Protein AF-A0A1I0H848-F1 (afdb_monomer)

Structure (mmCIF, N/CA/C/O backbone):
data_AF-A0A1I0H848-F1
#
_entry.id   AF-A0A1I0H848-F1
#
loop_
_atom_site.group_PDB
_atom_site.id
_atom_site.type_symbol
_atom_site.label_atom_id
_atom_site.label_alt_id
_atom_site.label_comp_id
_atom_site.label_asym_id
_atom_site.label_entity_id
_atom_site.label_seq_id
_atom_site.pdbx_PDB_ins_code
_atom_site.Cartn_x
_atom_site.Cartn_y
_atom_site.Cartn_z
_atom_site.occupancy
_atom_site.B_iso_or_equiv
_atom_site.auth_seq_id
_atom_site.auth_comp_id
_atom_site.auth_asym_id
_atom_site.auth_atom_id
_atom_site.pdbx_PDB_model_num
ATOM 1 N N . MET A 1 1 ? -40.400 -10.828 3.325 1.00 57.09 1 MET A N 1
ATOM 2 C CA . MET A 1 1 ? -39.297 -10.322 2.480 1.00 57.09 1 MET A CA 1
ATOM 3 C C . MET A 1 1 ? -38.101 -10.056 3.375 1.00 57.09 1 MET A C 1
ATOM 5 O O . MET A 1 1 ? -38.252 -9.308 4.331 1.00 57.09 1 MET A O 1
ATOM 9 N N . SER A 1 2 ? -36.960 -10.695 3.119 1.00 78.56 2 SER A N 1
ATOM 10 C CA . SER A 1 2 ? -35.685 -10.354 3.759 1.00 78.56 2 SER A CA 1
ATOM 11 C C . SER A 1 2 ? -34.908 -9.445 2.815 1.00 78.56 2 SER A C 1
ATOM 13 O O . SER A 1 2 ? -34.566 -9.864 1.710 1.00 78.56 2 SER A O 1
ATOM 15 N N . TYR A 1 3 ? -34.656 -8.209 3.227 1.00 87.94 3 TYR A N 1
ATOM 16 C CA . TYR A 1 3 ? -33.795 -7.305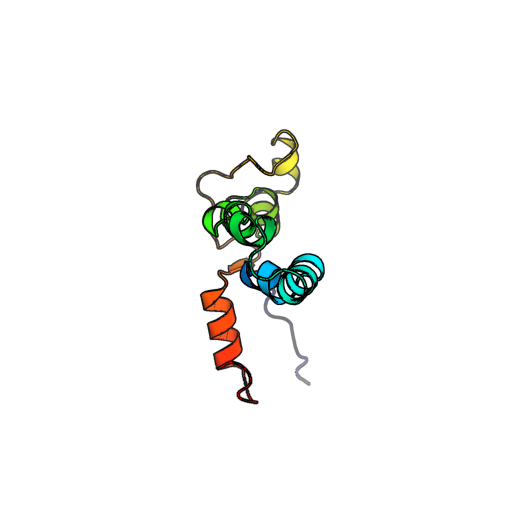 2.472 1.00 87.94 3 TYR A CA 1
ATOM 17 C C . TYR A 1 3 ? -32.333 -7.609 2.792 1.00 87.94 3 TYR A C 1
ATOM 19 O O . TYR A 1 3 ? -31.999 -7.954 3.928 1.00 87.94 3 TYR A O 1
ATOM 27 N N . ALA A 1 4 ? -31.464 -7.491 1.790 1.00 88.94 4 ALA A N 1
ATOM 28 C CA . ALA A 1 4 ? -30.030 -7.529 2.025 1.00 88.94 4 ALA A CA 1
ATOM 29 C C . ALA A 1 4 ? -29.639 -6.342 2.919 1.00 88.94 4 ALA A C 1
ATOM 31 O O . ALA A 1 4 ? -30.067 -5.213 2.681 1.00 88.94 4 ALA A O 1
ATOM 32 N N . VAL A 1 5 ? -28.834 -6.606 3.947 1.00 93.00 5 VAL A N 1
ATOM 33 C CA . VAL A 1 5 ? -28.297 -5.584 4.852 1.00 93.00 5 VAL A CA 1
ATOM 3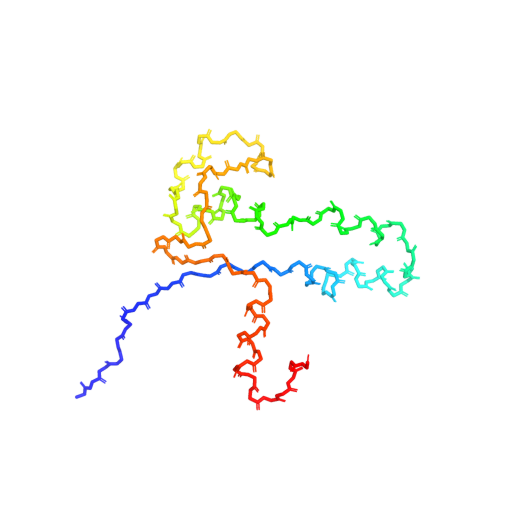4 C C . VAL A 1 5 ? -26.776 -5.661 4.857 1.00 93.00 5 VAL A C 1
ATOM 36 O O . VAL A 1 5 ? -26.203 -6.752 4.912 1.00 93.00 5 VAL A O 1
ATOM 39 N N . VAL A 1 6 ? -26.118 -4.504 4.803 1.00 92.88 6 VAL A N 1
ATOM 40 C CA . VAL A 1 6 ? -24.660 -4.411 4.929 1.00 92.88 6 VAL A CA 1
ATOM 41 C C . VAL A 1 6 ? -24.293 -4.658 6.389 1.00 92.88 6 VAL A C 1
ATOM 43 O O . VAL A 1 6 ? -24.697 -3.900 7.267 1.00 92.88 6 VAL A O 1
ATOM 46 N N . LYS A 1 7 ? -23.547 -5.735 6.654 1.00 94.50 7 LYS A N 1
ATOM 47 C CA . LYS A 1 7 ? -23.098 -6.080 8.014 1.00 94.50 7 LYS A CA 1
ATOM 48 C C . LYS A 1 7 ? -21.744 -5.478 8.385 1.00 94.50 7 LYS A C 1
ATOM 50 O O . LYS A 1 7 ? -21.402 -5.460 9.561 1.00 94.50 7 LYS A O 1
ATOM 55 N N . GLY A 1 8 ? -20.977 -5.015 7.402 1.00 93.00 8 GLY A N 1
ATOM 56 C CA . GLY A 1 8 ? -19.649 -4.466 7.624 1.00 93.00 8 GLY A CA 1
ATOM 57 C C . GLY A 1 8 ? -19.054 -3.866 6.360 1.00 93.00 8 GLY A C 1
ATOM 58 O O . GLY A 1 8 ? -19.478 -4.177 5.247 1.00 93.00 8 GLY A O 1
ATOM 59 N N . THR A 1 9 ? -18.071 -3.002 6.568 1.00 93.88 9 THR A N 1
ATOM 60 C CA . THR A 1 9 ? -17.281 -2.336 5.534 1.00 93.88 9 THR A CA 1
ATOM 61 C C . THR A 1 9 ? -15.839 -2.267 6.010 1.00 93.88 9 THR A C 1
ATOM 63 O O . THR A 1 9 ? -15.604 -2.094 7.205 1.00 93.88 9 THR A O 1
ATOM 66 N N . SER A 1 10 ? -14.894 -2.372 5.086 1.00 95.12 10 SER A N 1
ATOM 67 C CA . SER A 1 10 ? -13.465 -2.249 5.359 1.00 95.12 10 SER A CA 1
ATOM 68 C C . SER A 1 10 ? -12.793 -1.533 4.193 1.00 95.12 10 SER A C 1
ATOM 70 O O . SER A 1 10 ? -13.258 -1.633 3.055 1.00 95.12 10 SER A O 1
ATOM 72 N N . TYR A 1 11 ? -11.712 -0.823 4.474 1.00 95.94 11 TYR A N 1
ATOM 73 C CA . TYR A 1 11 ? -10.820 -0.245 3.485 1.00 95.94 11 TYR A CA 1
ATOM 74 C C . TYR A 1 11 ? -9.659 -1.191 3.177 1.00 95.94 11 TYR A C 1
ATOM 76 O O . TYR A 1 11 ? -9.245 -1.995 4.012 1.00 95.94 11 TYR A O 1
ATOM 84 N N . VAL A 1 12 ? -9.109 -1.069 1.972 1.00 96.38 12 VAL A N 1
ATOM 85 C CA . VAL A 1 12 ? -7.896 -1.786 1.580 1.00 96.38 12 VAL A CA 1
ATOM 86 C C . VAL A 1 12 ? -7.002 -0.864 0.762 1.00 96.38 12 VAL A C 1
ATOM 88 O O . VAL A 1 12 ? -7.438 -0.264 -0.220 1.00 96.38 12 VAL A O 1
ATOM 91 N N . LEU A 1 13 ? -5.745 -0.745 1.181 1.00 97.62 13 LEU A N 1
ATOM 92 C CA . LEU A 1 13 ? -4.657 -0.217 0.364 1.00 97.62 13 LEU A CA 1
ATOM 93 C C . LEU A 1 13 ? -3.764 -1.382 -0.028 1.00 97.62 13 LEU A C 1
ATOM 95 O O . LEU A 1 13 ? -3.369 -2.162 0.828 1.00 97.62 13 LEU A O 1
ATOM 99 N N . VAL A 1 14 ? -3.415 -1.492 -1.305 1.00 97.69 14 VAL A N 1
ATOM 100 C CA . VAL A 1 14 ? -2.536 -2.563 -1.780 1.00 97.69 14 VAL A CA 1
ATOM 101 C C . VAL A 1 14 ? -1.207 -1.965 -2.217 1.00 97.69 14 VAL A C 1
ATOM 103 O O . VAL A 1 14 ? -1.168 -1.043 -3.032 1.00 97.69 14 VAL A O 1
ATOM 106 N N . HIS A 1 15 ? -0.107 -2.488 -1.681 1.00 97.62 15 HIS A N 1
ATOM 107 C CA . HIS A 1 15 ? 1.233 -2.134 -2.126 1.00 97.62 15 HIS A CA 1
ATOM 108 C C . HIS A 1 15 ? 1.618 -2.983 -3.341 1.00 97.62 15 HIS A C 1
ATOM 110 O O . HIS A 1 15 ? 1.976 -4.144 -3.181 1.00 97.62 15 HIS A O 1
ATOM 116 N N . THR A 1 16 ? 1.557 -2.407 -4.545 1.00 96.06 16 THR A N 1
ATOM 117 C CA . THR A 1 16 ? 1.842 -3.101 -5.817 1.00 96.06 16 THR A CA 1
ATOM 118 C C . THR A 1 16 ? 3.032 -2.478 -6.573 1.00 96.06 16 THR A C 1
ATOM 120 O O . THR A 1 16 ? 2.829 -1.849 -7.621 1.00 96.06 16 THR A O 1
ATOM 123 N N . PRO A 1 17 ? 4.274 -2.578 -6.060 1.00 94.88 17 PRO A N 1
ATOM 124 C CA . PRO A 1 17 ? 5.446 -1.946 -6.673 1.00 94.88 17 PRO A CA 1
ATOM 125 C C . PRO A 1 17 ? 5.708 -2.411 -8.116 1.00 94.88 17 PRO A C 1
ATOM 127 O O . PRO A 1 17 ? 6.140 -1.607 -8.945 1.00 94.88 17 PRO A O 1
ATOM 130 N N . ASP A 1 18 ? 5.370 -3.653 -8.469 1.00 92.81 18 ASP A N 1
ATOM 131 C CA . ASP A 1 18 ? 5.619 -4.190 -9.811 1.00 92.81 18 ASP A CA 1
ATOM 132 C C . ASP A 1 18 ? 4.732 -3.538 -10.871 1.00 92.81 18 ASP A C 1
ATOM 134 O O . ASP A 1 18 ? 5.150 -3.378 -12.020 1.00 92.81 18 ASP A O 1
ATOM 138 N N . MET A 1 19 ? 3.534 -3.071 -10.502 1.00 91.50 19 MET A N 1
ATOM 139 C CA . MET A 1 19 ? 2.672 -2.348 -11.441 1.00 91.50 19 MET A CA 1
ATOM 140 C C . MET A 1 19 ? 3.352 -1.083 -11.975 1.00 91.50 19 MET A C 1
ATOM 142 O O . MET A 1 19 ? 3.149 -0.715 -13.129 1.00 91.50 19 MET A O 1
ATOM 146 N N . ILE A 1 20 ? 4.218 -0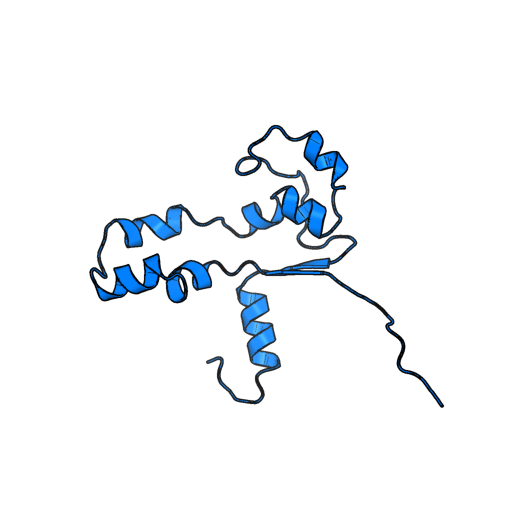.439 -11.187 1.00 91.25 20 ILE A N 1
ATOM 147 C CA . ILE A 1 20 ? 4.990 0.723 -11.647 1.00 91.25 20 ILE A CA 1
ATOM 148 C C . ILE A 1 20 ? 5.952 0.301 -12.766 1.00 91.25 20 ILE A C 1
ATOM 150 O O . ILE A 1 20 ? 6.085 0.995 -13.774 1.00 91.25 20 ILE A O 1
ATOM 154 N N . LEU A 1 21 ? 6.588 -0.863 -12.621 1.00 88.69 21 LEU A N 1
ATOM 155 C CA . LEU A 1 21 ? 7.551 -1.397 -13.581 1.00 88.69 21 LEU A CA 1
ATOM 156 C C . LEU A 1 21 ? 6.888 -1.924 -14.855 1.00 88.69 21 LEU A C 1
ATOM 158 O O . LEU A 1 21 ? 7.482 -1.825 -15.933 1.00 88.69 21 LEU A O 1
ATOM 162 N N . HIS A 1 22 ? 5.715 -2.540 -14.739 1.00 89.94 22 HIS A N 1
ATOM 163 C CA . HIS A 1 22 ? 5.083 -3.283 -15.830 1.00 89.94 22 HIS A CA 1
ATOM 164 C C . HIS A 1 22 ? 3.935 -2.534 -16.509 1.00 89.94 22 HIS A C 1
ATOM 166 O O . HIS A 1 22 ? 3.642 -2.817 -17.669 1.00 89.94 22 HIS A O 1
ATOM 172 N N . ASN A 1 23 ? 3.326 -1.556 -15.836 1.00 89.50 23 ASN A N 1
ATOM 173 C CA . ASN A 1 23 ? 2.136 -0.855 -16.323 1.00 89.50 23 ASN A CA 1
ATOM 174 C C . ASN A 1 23 ? 2.300 0.672 -16.368 1.00 89.50 23 ASN A C 1
ATOM 176 O O . ASN A 1 23 ? 1.427 1.355 -16.898 1.00 89.50 23 ASN A O 1
ATOM 180 N N . GLY A 1 24 ? 3.404 1.228 -15.858 1.00 89.69 24 GLY A N 1
ATOM 181 C CA . GLY A 1 24 ? 3.701 2.653 -15.993 1.00 89.69 24 GLY A CA 1
ATOM 182 C C . GLY A 1 24 ? 4.091 3.024 -17.427 1.00 89.69 24 GLY A C 1
ATOM 183 O O . GLY A 1 24 ? 4.966 2.393 -18.022 1.00 89.69 24 GLY A O 1
ATOM 184 N N . THR A 1 25 ? 3.464 4.055 -18.004 1.00 92.81 25 THR A N 1
ATOM 185 C CA . THR A 1 25 ? 3.693 4.473 -19.404 1.00 92.81 25 THR A CA 1
ATOM 186 C C . THR A 1 25 ? 5.157 4.818 -19.684 1.00 92.81 25 THR A C 1
ATOM 188 O O . THR A 1 25 ? 5.694 4.446 -20.726 1.00 92.81 25 THR A O 1
ATOM 191 N N . THR A 1 26 ? 5.829 5.486 -18.741 1.00 92.75 26 THR A N 1
ATOM 192 C CA . THR A 1 26 ? 7.248 5.847 -18.873 1.00 92.75 26 THR A CA 1
ATOM 193 C C . THR A 1 26 ? 8.125 4.601 -18.871 1.00 92.75 26 THR A C 1
ATOM 195 O O . THR A 1 26 ? 8.952 4.426 -19.758 1.00 92.75 26 THR A O 1
ATOM 198 N N . GLN A 1 27 ? 7.911 3.701 -17.908 1.00 93.12 27 GLN A N 1
ATOM 199 C CA . GLN A 1 27 ? 8.685 2.471 -17.753 1.00 93.12 27 GLN A CA 1
ATOM 200 C C . GLN A 1 27 ? 8.489 1.525 -18.934 1.00 93.12 27 GLN A C 1
ATOM 202 O O . GLN A 1 27 ? 9.448 0.926 -19.410 1.00 93.12 27 GLN A O 1
ATOM 207 N N . THR A 1 28 ? 7.257 1.396 -19.421 1.00 93.62 28 THR A N 1
ATOM 208 C CA . THR A 1 28 ? 6.921 0.530 -20.558 1.00 93.62 28 THR A CA 1
ATOM 209 C C . THR A 1 28 ? 7.491 1.069 -21.866 1.00 93.62 28 THR A C 1
ATOM 211 O O . THR A 1 28 ? 8.130 0.309 -22.592 1.00 93.62 28 THR A O 1
ATOM 214 N N . THR A 1 29 ? 7.354 2.372 -22.132 1.00 94.62 29 THR A N 1
ATOM 215 C CA . THR A 1 29 ? 7.970 3.023 -23.303 1.00 94.62 29 THR A CA 1
ATOM 216 C C . THR A 1 29 ? 9.491 2.892 -23.274 1.00 94.62 29 THR A C 1
ATOM 218 O O . THR A 1 29 ? 10.101 2.492 -24.264 1.00 94.62 29 THR A O 1
ATOM 221 N N . GLU A 1 30 ? 10.113 3.164 -22.126 1.00 95.25 30 GLU A N 1
ATOM 222 C CA . GLU A 1 30 ? 11.567 3.096 -21.988 1.00 95.25 30 GLU A CA 1
ATOM 223 C C . GLU A 1 30 ? 12.088 1.659 -22.104 1.00 95.25 30 GLU A C 1
ATOM 225 O O . GLU A 1 30 ? 13.104 1.434 -22.751 1.00 95.25 30 GLU A O 1
ATOM 230 N N . LYS A 1 31 ? 11.377 0.659 -21.564 1.00 93.88 31 LYS A N 1
ATOM 231 C CA . LYS A 1 31 ? 11.728 -0.760 -21.754 1.00 93.88 31 LYS A CA 1
ATOM 232 C C . LYS A 1 31 ? 11.700 -1.176 -23.224 1.00 93.88 31 LYS A C 1
ATOM 234 O O . LYS A 1 31 ? 12.525 -1.989 -23.630 1.00 93.88 31 LYS A O 1
ATOM 239 N N . GLN A 1 32 ? 10.760 -0.643 -24.007 1.00 93.94 32 GLN A N 1
ATOM 240 C CA . GLN A 1 32 ? 10.652 -0.934 -25.439 1.00 93.94 32 GLN A CA 1
ATOM 241 C C . GLN A 1 32 ? 11.749 -0.241 -26.253 1.00 93.94 32 GLN A C 1
ATOM 243 O O . GLN A 1 32 ? 12.313 -0.856 -27.154 1.00 93.94 32 GLN A O 1
ATOM 248 N N . ALA A 1 33 ? 12.053 1.020 -25.940 1.00 96.06 33 ALA A N 1
ATOM 249 C CA . ALA A 1 33 ? 13.049 1.799 -26.668 1.00 96.06 33 ALA A CA 1
ATOM 250 C C . ALA A 1 33 ? 14.492 1.450 -26.259 1.00 96.06 33 ALA A C 1
ATOM 252 O O . ALA A 1 33 ? 15.351 1.273 -27.119 1.00 96.06 33 ALA A O 1
ATOM 253 N N . ASN A 1 34 ? 14.755 1.338 -24.953 1.00 95.44 34 ASN A N 1
ATOM 254 C CA . ASN A 1 34 ? 16.087 1.232 -24.354 1.00 95.44 34 ASN A CA 1
ATOM 255 C C . ASN A 1 34 ? 16.084 0.276 -23.137 1.00 95.44 34 ASN A C 1
ATOM 257 O O . ASN A 1 34 ? 16.223 0.718 -21.993 1.00 95.44 34 ASN A O 1
ATOM 261 N N . PRO A 1 35 ? 15.996 -1.051 -23.334 1.00 91.56 35 PRO A N 1
ATOM 262 C CA . PRO A 1 35 ? 15.825 -2.016 -22.238 1.00 91.56 35 PRO A CA 1
ATOM 263 C C . PRO A 1 35 ? 16.949 -2.005 -21.184 1.00 91.56 35 PRO A C 1
ATOM 265 O O . PRO A 1 35 ? 16.731 -2.431 -20.054 1.00 91.56 35 PRO A O 1
ATOM 268 N N . ASN A 1 36 ? 18.138 -1.502 -21.532 1.00 93.19 36 ASN A N 1
ATOM 269 C CA . ASN A 1 36 ? 19.309 -1.435 -20.652 1.00 93.19 36 ASN A CA 1
ATOM 270 C C . ASN A 1 36 ? 19.602 -0.020 -20.127 1.00 93.19 36 ASN A C 1
ATOM 272 O O . ASN A 1 36 ? 20.739 0.251 -19.726 1.00 93.19 36 ASN A O 1
ATOM 276 N N . SER A 1 37 ? 18.634 0.899 -20.173 1.00 95.25 37 SER A N 1
ATOM 277 C CA . SER A 1 37 ? 18.879 2.281 -19.770 1.00 95.25 37 SER A CA 1
ATOM 278 C C . SER A 1 37 ? 19.203 2.415 -18.283 1.00 95.25 37 SER A C 1
ATOM 280 O O . SER A 1 37 ? 18.710 1.674 -17.430 1.00 95.25 37 SER A O 1
ATOM 282 N N . GLU A 1 38 ? 20.043 3.398 -17.959 1.00 96.00 38 GLU A N 1
ATOM 283 C CA . GLU A 1 38 ? 20.422 3.700 -16.574 1.00 96.00 38 GLU A CA 1
ATOM 284 C C . GLU A 1 38 ? 19.213 4.081 -15.712 1.00 96.00 38 GLU A C 1
ATOM 286 O O . GLU A 1 38 ? 19.185 3.786 -14.519 1.00 96.00 38 GLU A O 1
ATOM 291 N N . TYR A 1 39 ? 18.183 4.676 -16.321 1.00 94.12 39 TYR A N 1
ATOM 292 C CA . TYR A 1 39 ? 16.914 4.953 -15.658 1.00 94.12 39 TYR A CA 1
ATOM 293 C C . TYR A 1 39 ? 16.256 3.669 -15.133 1.00 94.12 39 TYR A C 1
ATOM 295 O O . TYR A 1 39 ? 15.917 3.595 -13.953 1.00 94.12 39 TYR A O 1
ATOM 303 N N . LEU A 1 40 ? 16.115 2.644 -15.983 1.00 93.50 40 LEU A N 1
ATOM 304 C CA . LEU A 1 40 ? 15.477 1.383 -15.597 1.00 93.50 40 LEU A CA 1
ATOM 305 C C . LEU A 1 40 ? 16.284 0.625 -14.542 1.00 93.50 40 LEU A C 1
ATOM 307 O O . LEU A 1 40 ? 15.689 0.001 -13.667 1.00 93.50 40 LEU A O 1
ATOM 311 N N . LYS A 1 41 ? 17.620 0.709 -14.593 1.00 94.06 41 LYS A N 1
ATOM 312 C CA . LYS A 1 41 ? 18.498 0.090 -13.588 1.00 94.06 41 LYS A CA 1
ATOM 313 C C . LYS A 1 41 ? 18.356 0.731 -12.209 1.00 94.06 41 LYS A C 1
ATOM 315 O O . LYS A 1 41 ? 18.357 0.010 -11.220 1.00 94.06 41 LYS A O 1
ATOM 320 N N . LYS A 1 42 ? 18.219 2.061 -12.144 1.00 95.44 42 LYS A N 1
ATOM 321 C CA . LYS A 1 42 ? 18.094 2.809 -10.880 1.00 95.44 42 LYS A CA 1
ATOM 322 C C . LYS A 1 42 ? 16.678 2.842 -10.319 1.00 95.44 42 LYS A C 1
ATOM 324 O O . LYS A 1 42 ? 16.496 3.072 -9.131 1.00 95.44 42 LYS A O 1
ATOM 329 N N . LEU A 1 43 ? 15.662 2.627 -11.151 1.00 92.94 43 LEU A N 1
ATOM 330 C CA . LEU A 1 43 ? 14.261 2.730 -10.744 1.00 92.94 43 LEU A CA 1
ATOM 331 C C . LEU A 1 43 ? 13.899 1.910 -9.4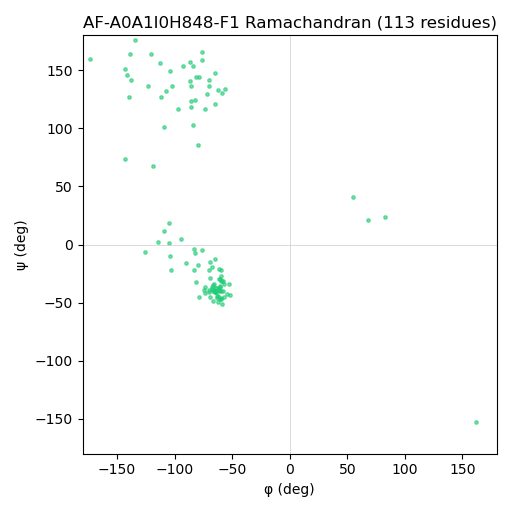85 1.00 92.94 43 LEU A C 1
ATOM 333 O O . LEU A 1 43 ? 13.223 2.479 -8.628 1.00 92.94 43 LEU A O 1
ATOM 337 N N . PRO A 1 44 ? 14.342 0.646 -9.310 1.00 92.12 44 PRO A N 1
ATOM 338 C CA . PRO A 1 44 ? 14.048 -0.121 -8.098 1.00 92.12 44 PRO A CA 1
ATOM 339 C C . PRO A 1 44 ? 14.542 0.544 -6.806 1.00 92.12 44 PRO A C 1
ATOM 341 O O . PRO A 1 44 ? 13.888 0.418 -5.778 1.00 92.12 44 PRO A O 1
ATOM 344 N N . GLU A 1 45 ? 15.644 1.302 -6.861 1.00 94.25 45 GLU A N 1
ATOM 345 C CA . GLU A 1 45 ? 16.214 2.027 -5.711 1.00 94.25 45 GLU A CA 1
ATOM 346 C C . GLU A 1 45 ? 15.335 3.206 -5.259 1.00 94.25 45 GLU A C 1
ATOM 348 O O . GLU A 1 45 ? 15.511 3.742 -4.167 1.00 94.25 45 GLU A O 1
ATOM 353 N N . HIS A 1 46 ? 14.383 3.620 -6.098 1.00 93.00 46 HIS A N 1
ATOM 354 C CA . HIS A 1 46 ? 13.460 4.722 -5.836 1.00 93.00 46 HIS A CA 1
ATOM 355 C C . HIS A 1 46 ? 12.042 4.256 -5.480 1.00 93.00 46 HIS A C 1
ATOM 357 O O . HIS A 1 46 ? 11.157 5.092 -5.272 1.00 93.00 46 HIS A O 1
ATOM 363 N N . LEU A 1 47 ? 11.805 2.943 -5.415 1.00 93.44 47 LEU A N 1
ATOM 364 C CA . LEU A 1 47 ? 10.542 2.388 -4.946 1.00 93.44 47 LEU A CA 1
ATOM 365 C C . LEU A 1 47 ? 10.574 2.248 -3.425 1.00 93.44 47 LEU A C 1
ATOM 367 O O . LEU A 1 47 ? 11.584 1.854 -2.847 1.00 93.44 47 LEU A O 1
ATOM 371 N N . ARG A 1 48 ? 9.448 2.552 -2.776 1.00 94.19 48 ARG A N 1
ATOM 372 C CA . ARG A 1 48 ? 9.310 2.301 -1.340 1.00 94.19 48 ARG A CA 1
ATOM 373 C C . ARG A 1 48 ? 9.227 0.805 -1.082 1.00 94.19 48 ARG A C 1
ATOM 375 O O . ARG A 1 48 ? 8.553 0.082 -1.815 1.00 94.19 48 ARG A O 1
ATOM 382 N N . ASN A 1 49 ? 9.858 0.354 -0.007 1.00 95.44 49 ASN A N 1
ATOM 383 C CA . ASN A 1 49 ? 9.603 -0.984 0.509 1.00 95.44 49 ASN A CA 1
ATOM 384 C C . ASN A 1 49 ? 8.257 -1.030 1.255 1.00 95.44 49 ASN A C 1
ATOM 386 O O . ASN A 1 49 ? 7.657 -0.006 1.589 1.00 95.44 49 ASN A O 1
ATOM 390 N N . TYR A 1 50 ? 7.762 -2.239 1.517 1.00 97.38 50 TYR A N 1
ATOM 391 C CA . TYR A 1 50 ? 6.453 -2.424 2.143 1.00 97.38 50 TYR A CA 1
ATOM 392 C C . TYR A 1 50 ? 6.361 -1.764 3.530 1.00 97.38 50 TYR A C 1
ATOM 394 O O . TYR A 1 50 ? 5.362 -1.126 3.845 1.00 97.38 50 TYR A O 1
ATOM 402 N N . GLN A 1 51 ? 7.416 -1.839 4.339 1.00 97.06 51 GLN A N 1
ATOM 403 C CA . GLN A 1 51 ? 7.462 -1.280 5.691 1.00 97.06 51 GLN A CA 1
ATOM 404 C C . GLN A 1 51 ? 7.421 0.255 5.680 1.00 97.06 51 GLN A C 1
ATOM 406 O O . GLN A 1 51 ? 6.768 0.869 6.527 1.00 97.06 51 GLN A O 1
ATOM 411 N N . GLU A 1 52 ? 8.054 0.893 4.696 1.00 97.12 52 GLU A N 1
ATOM 412 C CA . GLU A 1 52 ? 7.937 2.338 4.463 1.00 97.12 52 GLU A CA 1
ATOM 413 C C . GLU A 1 52 ? 6.510 2.735 4.076 1.00 97.12 52 GLU A C 1
ATOM 415 O O . GLU A 1 52 ? 6.021 3.778 4.501 1.00 97.12 52 GLU A O 1
ATOM 420 N N . VAL A 1 53 ? 5.816 1.901 3.295 1.00 97.62 53 VAL A N 1
ATOM 421 C CA . VAL A 1 53 ? 4.411 2.129 2.927 1.00 97.62 53 VAL A CA 1
ATOM 422 C C . VAL A 1 53 ? 3.485 1.940 4.125 1.00 97.62 53 VAL A C 1
ATOM 424 O O . VAL A 1 53 ? 2.577 2.752 4.309 1.00 97.62 53 VAL A O 1
ATOM 427 N N . VAL A 1 54 ? 3.722 0.923 4.958 1.00 98.25 54 VAL A N 1
ATOM 428 C CA . VAL A 1 54 ? 2.959 0.695 6.192 1.00 98.25 54 VAL A CA 1
ATOM 429 C C . VAL A 1 54 ? 3.139 1.871 7.144 1.00 98.25 54 VAL A C 1
ATOM 431 O O . VAL A 1 54 ? 2.157 2.437 7.602 1.00 98.25 54 VAL A O 1
ATOM 434 N N . SER A 1 55 ? 4.370 2.306 7.394 1.00 98.06 55 SER A N 1
ATOM 435 C CA . SER A 1 55 ? 4.646 3.392 8.343 1.00 98.06 55 SER A CA 1
ATOM 436 C C . SER A 1 55 ? 4.329 4.800 7.822 1.00 98.06 55 SER A C 1
ATOM 438 O O . SER A 1 55 ? 4.417 5.760 8.590 1.00 98.06 55 SER A O 1
ATOM 440 N N . TYR A 1 56 ? 3.929 4.952 6.556 1.00 98.19 56 TYR A N 1
ATOM 441 C CA . TYR A 1 56 ? 3.629 6.254 5.964 1.00 98.19 56 TYR A CA 1
ATOM 442 C C . TYR A 1 56 ? 2.405 6.908 6.639 1.00 98.19 56 TYR A C 1
ATOM 444 O O . TYR A 1 56 ? 1.310 6.337 6.581 1.00 98.19 56 TYR A O 1
ATOM 452 N N . PRO A 1 57 ? 2.527 8.115 7.236 1.00 97.69 57 PRO A N 1
ATOM 453 C CA . PRO A 1 57 ? 1.451 8.695 8.040 1.00 97.69 57 PRO A CA 1
ATOM 454 C C . PRO A 1 57 ? 0.096 8.806 7.326 1.00 97.69 57 PRO A C 1
ATOM 456 O O . PRO A 1 57 ? -0.906 8.415 7.920 1.00 97.69 57 PRO A O 1
ATOM 459 N N . PRO A 1 58 ? 0.010 9.231 6.051 1.00 97.38 58 PRO A N 1
ATOM 460 C CA . PRO A 1 58 ? -1.267 9.251 5.336 1.00 97.38 58 PRO A CA 1
ATOM 461 C C . PRO A 1 58 ? -1.929 7.879 5.184 1.00 97.38 58 PRO A C 1
ATOM 463 O O . PRO A 1 58 ? -3.150 7.786 5.279 1.00 97.38 58 PRO A O 1
ATOM 466 N N . ASN A 1 59 ? -1.147 6.811 4.997 1.00 97.94 59 ASN A N 1
ATOM 467 C CA . ASN A 1 59 ? -1.696 5.457 4.911 1.00 97.94 59 ASN A CA 1
ATOM 468 C C . ASN A 1 59 ? -2.226 4.997 6.275 1.00 97.94 59 ASN A C 1
ATOM 470 O O . ASN A 1 59 ? -3.300 4.406 6.351 1.00 97.94 59 ASN A O 1
ATOM 474 N N . GLN A 1 60 ? -1.520 5.335 7.356 1.00 97.94 60 GLN A N 1
ATOM 475 C CA . GLN A 1 60 ? -1.964 5.063 8.726 1.00 97.94 60 GLN A CA 1
ATOM 476 C C . GLN A 1 60 ? -3.219 5.861 9.105 1.00 97.94 60 GLN A C 1
ATOM 478 O O . GLN A 1 60 ? -4.093 5.341 9.798 1.00 97.94 60 GLN A O 1
ATOM 483 N N . ALA A 1 61 ? -3.356 7.094 8.609 1.00 97.31 61 ALA A N 1
ATOM 484 C CA . ALA A 1 61 ? -4.585 7.869 8.751 1.00 97.31 61 ALA A CA 1
ATOM 485 C C . ALA A 1 61 ? -5.749 7.228 7.979 1.00 97.31 61 ALA A C 1
ATOM 487 O O . ALA A 1 61 ? -6.867 7.155 8.486 1.00 97.31 61 ALA A O 1
ATOM 488 N N . TYR A 1 62 ? -5.481 6.711 6.776 1.00 97.38 62 TYR A N 1
ATOM 489 C CA . TYR A 1 62 ? -6.479 6.044 5.940 1.00 97.38 62 TYR A CA 1
ATOM 490 C C . TYR A 1 62 ? -7.055 4.781 6.600 1.00 97.38 62 TYR A C 1
ATOM 492 O O . TYR A 1 62 ? -8.273 4.606 6.624 1.00 97.38 62 TYR A O 1
ATOM 500 N N . ILE A 1 63 ? -6.208 3.931 7.192 1.00 97.69 63 ILE A N 1
ATOM 501 C CA . ILE A 1 63 ? -6.668 2.723 7.904 1.00 97.69 63 ILE A CA 1
ATOM 502 C C . ILE A 1 63 ? -7.118 2.999 9.349 1.00 97.69 63 ILE A C 1
ATOM 504 O O . ILE A 1 63 ? -7.632 2.102 10.016 1.00 97.69 63 ILE A O 1
ATOM 508 N N . GLY A 1 64 ? -6.990 4.237 9.834 1.00 96.31 64 GLY A N 1
ATOM 509 C CA . GLY A 1 64 ? -7.524 4.671 11.127 1.00 96.31 64 GLY A CA 1
ATOM 510 C C . GLY A 1 64 ? -6.650 4.354 12.339 1.00 96.31 64 GLY A C 1
ATOM 511 O O . GLY A 1 64 ? -7.183 4.258 13.444 1.00 96.31 64 GLY A O 1
ATOM 512 N N . THR A 1 65 ? -5.341 4.177 12.149 1.00 95.94 65 THR A N 1
ATOM 513 C CA . THR A 1 65 ? -4.368 4.080 13.253 1.00 95.94 65 THR A CA 1
ATOM 514 C C . THR A 1 65 ? -4.109 5.447 13.883 1.00 95.94 65 THR A C 1
ATOM 516 O O . THR A 1 65 ? -4.006 5.563 15.101 1.00 95.94 65 THR A O 1
ATOM 519 N N . ILE A 1 66 ? -4.042 6.491 13.053 1.00 96.62 66 ILE A N 1
ATOM 520 C CA . ILE A 1 66 ? -4.007 7.895 13.478 1.00 96.62 66 ILE A CA 1
ATOM 521 C C . ILE A 1 66 ? -5.204 8.638 12.883 1.00 96.62 66 ILE A C 1
ATOM 523 O O . ILE A 1 66 ? -5.843 8.161 11.944 1.00 96.62 66 ILE A O 1
ATOM 527 N N . THR A 1 67 ? -5.522 9.811 13.416 1.00 96.25 67 THR A N 1
ATOM 528 C CA . THR A 1 67 ? -6.572 10.670 12.862 1.00 96.25 67 THR A CA 1
ATOM 529 C C . THR A 1 67 ? -6.025 11.579 11.754 1.00 96.25 67 THR A C 1
ATOM 531 O O . THR A 1 67 ? -4.829 11.880 11.725 1.00 96.25 67 THR A O 1
ATOM 534 N N . PRO A 1 68 ? -6.876 12.071 10.836 1.00 95.25 68 PRO A N 1
ATOM 535 C CA . PRO A 1 68 ? -6.472 13.102 9.879 1.00 95.25 68 PRO A CA 1
ATOM 536 C C . PRO A 1 68 ? -5.931 14.375 10.549 1.00 95.25 68 PRO A C 1
ATOM 538 O O . PRO A 1 68 ? -5.008 14.996 10.027 1.00 95.25 68 PRO A O 1
ATOM 541 N N . GLU A 1 69 ? -6.457 14.754 11.716 1.00 97.06 69 GLU A N 1
ATOM 542 C CA . GLU A 1 69 ? -5.940 15.864 12.521 1.00 97.06 69 GLU A CA 1
ATOM 543 C C . GLU A 1 69 ? -4.495 15.632 12.984 1.00 97.06 69 GLU A C 1
ATOM 545 O O . GLU A 1 69 ? -3.697 16.570 12.932 1.00 97.06 69 GLU A O 1
ATOM 550 N N . ASP A 1 70 ? -4.121 14.397 13.338 1.00 95.81 70 ASP A N 1
ATOM 551 C CA . ASP A 1 70 ? -2.748 14.065 13.742 1.00 95.81 70 ASP A CA 1
ATOM 552 C C . ASP A 1 70 ? -1.740 14.330 12.614 1.00 95.81 70 ASP A C 1
ATOM 554 O O . ASP A 1 70 ? -0.606 14.722 12.888 1.00 95.81 70 ASP A O 1
ATOM 558 N N . LEU A 1 71 ? -2.141 14.220 11.338 1.00 95.12 71 LEU A N 1
ATOM 559 C CA . LEU A 1 71 ? -1.271 14.548 10.197 1.00 95.12 71 LEU A CA 1
ATOM 560 C C . LEU A 1 71 ? -0.789 16.001 10.214 1.00 95.12 71 LEU A C 1
ATOM 562 O O . LEU A 1 71 ? 0.297 16.286 9.711 1.00 95.12 71 LEU A O 1
ATOM 566 N N . ARG A 1 72 ? -1.554 16.920 10.816 1.00 95.12 72 ARG A N 1
ATOM 567 C CA . ARG A 1 72 ? -1.165 18.335 10.939 1.00 95.12 72 ARG A CA 1
ATOM 568 C C . ARG A 1 72 ? 0.030 18.533 11.872 1.00 95.12 72 ARG A C 1
ATOM 570 O O . ARG A 1 72 ? 0.681 19.570 11.797 1.00 95.12 72 ARG A O 1
ATOM 577 N N . THR A 1 73 ? 0.317 17.559 12.738 1.00 95.75 73 THR A N 1
ATOM 578 C CA . THR A 1 73 ? 1.489 17.580 13.628 1.00 95.75 73 THR A CA 1
ATOM 579 C C . THR A 1 73 ? 2.777 17.167 12.910 1.00 95.75 73 THR A C 1
ATOM 581 O O . THR A 1 73 ? 3.870 17.481 13.378 1.00 95.75 73 THR A O 1
ATOM 584 N N . TYR A 1 74 ? 2.665 16.515 11.746 1.00 95.81 74 TYR A N 1
ATOM 585 C CA . TYR A 1 74 ? 3.804 16.170 10.907 1.00 95.81 74 TYR A CA 1
ATOM 586 C C . TYR A 1 74 ? 4.160 17.336 9.989 1.00 95.81 74 TYR A C 1
ATOM 588 O O . TYR A 1 74 ? 3.360 17.771 9.158 1.00 95.81 74 TYR A O 1
ATOM 596 N N . GLU A 1 75 ? 5.407 17.787 10.081 1.00 96.12 75 GLU A N 1
ATOM 597 C CA . GLU A 1 75 ? 5.968 18.747 9.138 1.00 96.12 75 GLU A CA 1
ATOM 598 C C . GLU A 1 75 ? 5.918 18.190 7.706 1.00 96.12 75 GLU A C 1
ATOM 600 O O . GLU A 1 75 ? 6.336 17.056 7.445 1.00 96.12 75 GLU A O 1
ATOM 605 N N . MET A 1 76 ? 5.410 18.998 6.776 1.00 94.50 76 MET A N 1
ATOM 606 C CA . MET A 1 76 ? 5.427 18.670 5.356 1.00 94.50 76 MET A CA 1
ATOM 607 C C . MET A 1 76 ? 6.815 18.933 4.752 1.00 94.50 76 MET A C 1
ATOM 609 O O . MET A 1 76 ? 7.446 19.930 5.096 1.00 94.50 76 MET A O 1
ATOM 613 N N . PRO A 1 77 ? 7.267 18.109 3.792 1.00 94.75 77 PRO A N 1
ATOM 614 C CA . PRO A 1 77 ? 6.546 16.994 3.178 1.00 94.75 77 PRO A CA 1
ATOM 615 C C . PRO A 1 77 ? 6.638 15.687 3.985 1.00 94.75 77 PRO A C 1
ATOM 617 O O . PRO A 1 77 ? 7.613 15.425 4.678 1.00 94.75 77 PRO A O 1
ATOM 620 N N . TRP A 1 78 ? 5.633 14.818 3.845 1.00 95.44 78 TRP A N 1
ATOM 621 C CA . TRP A 1 78 ? 5.524 13.599 4.661 1.00 95.44 78 TRP A CA 1
ATOM 622 C C . TRP A 1 78 ? 6.360 12.409 4.178 1.00 95.44 78 TRP A C 1
ATOM 624 O O . TRP A 1 78 ? 6.394 11.385 4.852 1.00 95.44 78 TRP A O 1
ATOM 634 N N . TYR A 1 79 ? 6.996 12.484 3.004 1.00 92.44 79 TYR A N 1
ATOM 635 C CA . TYR A 1 79 ? 7.615 11.313 2.362 1.00 92.44 79 TYR A CA 1
ATOM 636 C C . TYR A 1 79 ? 8.744 10.671 3.185 1.00 92.44 79 TYR A C 1
ATOM 638 O O . TYR A 1 79 ? 9.068 9.514 2.941 1.00 92.44 79 TYR A O 1
ATOM 646 N N . ASN A 1 80 ? 9.343 11.421 4.114 1.00 93.88 80 ASN A N 1
ATOM 647 C CA . ASN A 1 80 ? 10.420 10.991 5.008 1.00 93.88 80 ASN A CA 1
ATOM 648 C C . ASN A 1 80 ? 9.964 10.839 6.469 1.00 93.88 80 ASN A C 1
ATOM 650 O O . ASN A 1 80 ? 10.799 10.756 7.368 1.00 93.88 80 ASN A O 1
ATOM 654 N N . LYS A 1 81 ? 8.653 10.867 6.723 1.00 96.44 81 LYS A N 1
ATOM 655 C CA . LYS A 1 81 ? 8.074 10.737 8.059 1.00 96.44 81 LYS A CA 1
ATOM 656 C C . LYS A 1 81 ? 7.493 9.335 8.225 1.00 96.44 81 LYS A C 1
ATOM 658 O O . LYS A 1 81 ? 7.022 8.739 7.259 1.00 96.44 81 LYS A O 1
ATOM 663 N N . GLN A 1 82 ? 7.518 8.830 9.454 1.00 96.94 82 GLN A N 1
ATOM 664 C CA . GLN A 1 82 ? 7.039 7.493 9.798 1.00 96.94 82 GLN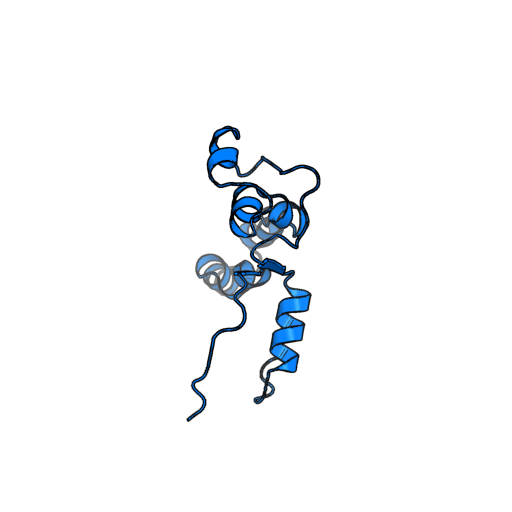 A CA 1
ATOM 665 C C . GLN A 1 82 ? 6.246 7.537 11.104 1.00 96.94 82 GLN A C 1
ATOM 667 O O . GLN A 1 82 ? 6.626 8.246 12.038 1.00 96.94 82 GLN A O 1
ATOM 672 N N . VAL A 1 83 ? 5.164 6.766 11.169 1.00 97.19 83 VAL A N 1
ATOM 673 C CA . VAL A 1 83 ? 4.408 6.519 12.401 1.00 97.19 83 VAL A CA 1
ATOM 674 C C . VAL A 1 83 ? 5.107 5.408 13.186 1.00 97.19 83 VAL A C 1
ATOM 676 O O . VAL A 1 83 ? 5.331 4.315 12.664 1.00 97.19 83 VAL A O 1
ATOM 679 N N . GLN A 1 84 ? 5.464 5.676 14.443 1.00 94.12 84 GLN A N 1
ATOM 680 C CA . GLN A 1 84 ? 6.063 4.662 15.313 1.00 94.12 84 GLN A CA 1
ATOM 681 C C . GLN A 1 84 ? 5.036 3.593 15.695 1.00 94.12 84 GLN A C 1
ATOM 683 O O . GLN A 1 84 ? 3.903 3.916 16.038 1.00 94.12 84 GLN A O 1
ATOM 688 N N . GLY A 1 85 ? 5.447 2.322 15.654 1.00 93.12 85 GLY A N 1
ATOM 689 C CA . GLY A 1 85 ? 4.561 1.196 15.963 1.00 93.12 85 GLY A CA 1
ATOM 690 C C . GLY A 1 85 ? 3.446 0.980 14.935 1.00 93.12 85 GLY A C 1
ATOM 691 O O . GLY A 1 85 ? 2.431 0.385 15.278 1.00 93.12 85 GLY A O 1
ATOM 692 N N . ALA A 1 86 ? 3.614 1.482 13.705 1.00 96.81 86 ALA A N 1
ATOM 693 C CA . ALA A 1 86 ? 2.655 1.276 12.627 1.00 96.81 86 ALA A CA 1
ATOM 694 C C . ALA A 1 86 ? 2.410 -0.216 12.369 1.00 96.81 86 ALA A C 1
ATOM 696 O O . ALA A 1 86 ? 3.357 -0.995 12.240 1.00 96.81 86 ALA A O 1
ATOM 697 N N . ASP A 1 87 ? 1.138 -0.575 12.236 1.00 97.62 87 ASP A N 1
ATOM 698 C CA . ASP A 1 87 ? 0.693 -1.910 11.857 1.00 97.62 87 ASP A CA 1
ATOM 699 C C . ASP A 1 87 ? 0.032 -1.854 10.475 1.00 97.62 87 ASP A C 1
ATOM 701 O O . ASP A 1 87 ? -0.439 -0.802 10.022 1.00 97.62 87 ASP A O 1
ATOM 705 N N . ARG A 1 88 ? 0.020 -2.987 9.774 1.00 97.81 88 ARG A N 1
ATOM 706 C CA . ARG A 1 88 ? -0.689 -3.104 8.498 1.00 97.81 88 ARG A CA 1
ATOM 707 C C . ARG A 1 88 ? -2.205 -3.090 8.682 1.00 97.81 88 ARG A C 1
ATOM 709 O O . ARG A 1 88 ? -2.899 -2.769 7.726 1.00 97.81 88 ARG A O 1
ATOM 716 N N . TYR A 1 89 ? -2.710 -3.423 9.868 1.00 98.06 89 TYR A N 1
ATOM 717 C CA . TYR A 1 89 ? -4.121 -3.398 10.225 1.00 98.06 89 TYR A CA 1
ATOM 718 C C . TYR A 1 89 ? -4.448 -2.162 11.060 1.00 98.06 89 TYR A C 1
ATOM 720 O O . TYR A 1 89 ? -3.748 -1.815 12.009 1.00 98.06 89 TYR A O 1
ATOM 728 N N . GLY A 1 90 ? -5.564 -1.525 10.732 1.00 96.50 90 GLY A N 1
ATOM 729 C CA . GLY A 1 90 ? -6.117 -0.405 11.475 1.00 96.50 90 GLY A CA 1
ATOM 730 C C . GLY A 1 90 ? -7.616 -0.571 11.687 1.00 96.50 90 GLY A C 1
ATOM 731 O O . GLY A 1 90 ? -8.248 -1.505 11.191 1.00 96.50 90 GLY A O 1
ATOM 732 N N . LYS A 1 91 ? -8.214 0.366 12.426 1.00 95.88 91 LYS A N 1
ATOM 733 C CA . LYS A 1 91 ? -9.647 0.351 12.756 1.00 95.88 91 LYS A CA 1
ATOM 734 C C . LYS A 1 91 ? -10.556 0.220 11.527 1.00 95.88 91 LYS A C 1
ATOM 736 O O . LYS A 1 91 ? -11.643 -0.342 11.638 1.00 95.88 91 LYS A O 1
ATOM 741 N N . PHE A 1 92 ? -10.150 0.791 10.397 1.00 96.81 92 PHE A N 1
ATOM 742 C CA . PHE A 1 92 ? -10.969 0.858 9.191 1.00 96.81 92 PHE A CA 1
ATOM 743 C C . PHE A 1 92 ? -10.566 -0.136 8.108 1.00 96.81 92 PHE A C 1
ATOM 745 O O . PHE A 1 92 ? -11.315 -0.260 7.145 1.00 96.81 92 PHE A O 1
ATOM 752 N N . GLY A 1 93 ? -9.429 -0.824 8.222 1.00 97.12 93 GLY A N 1
ATOM 753 C CA . GLY A 1 93 ? -8.978 -1.711 7.156 1.00 97.12 93 GLY A CA 1
ATOM 754 C C . GLY A 1 93 ? -7.509 -2.084 7.224 1.00 97.12 93 GLY A C 1
ATOM 755 O O . GLY A 1 93 ? -6.921 -2.098 8.303 1.00 97.12 93 GLY A O 1
ATOM 756 N N . GLU A 1 94 ? -6.922 -2.387 6.067 1.00 98.12 94 GLU A N 1
ATOM 757 C CA . GLU A 1 94 ? -5.542 -2.868 5.992 1.00 98.12 94 GLU A CA 1
ATOM 758 C C . GLU A 1 94 ? -4.708 -2.281 4.845 1.00 98.12 94 GLU A C 1
ATOM 760 O O . GLU A 1 94 ? -5.232 -1.750 3.861 1.00 98.12 94 GLU A O 1
ATOM 765 N N . ILE A 1 95 ? -3.391 -2.443 4.977 1.00 98.56 95 ILE A N 1
ATOM 766 C CA . ILE A 1 95 ? -2.388 -2.242 3.932 1.00 98.56 95 ILE A CA 1
ATOM 767 C C . ILE A 1 95 ? -1.833 -3.618 3.535 1.00 98.56 95 ILE A C 1
ATOM 769 O O . ILE A 1 95 ? -0.989 -4.185 4.228 1.00 98.56 95 ILE A O 1
ATOM 773 N N . MET A 1 96 ? -2.296 -4.161 2.416 1.00 98.31 96 MET A N 1
ATOM 774 C CA . MET A 1 96 ? -1.955 -5.498 1.932 1.00 98.31 96 MET A CA 1
ATOM 775 C C . MET A 1 96 ? -0.653 -5.488 1.104 1.00 98.31 96 MET A C 1
ATOM 777 O O . MET A 1 96 ? -0.475 -4.595 0.264 1.00 98.31 96 MET A O 1
ATOM 781 N N . PRO A 1 97 ? 0.265 -6.452 1.305 1.00 97.88 97 PRO A N 1
ATOM 782 C CA . PRO A 1 97 ? 1.443 -6.606 0.458 1.00 97.88 97 PRO A CA 1
ATOM 783 C C . PRO A 1 97 ? 1.087 -7.243 -0.900 1.00 97.88 97 PRO A C 1
ATOM 785 O O . PRO A 1 97 ? 0.046 -7.882 -1.066 1.00 97.88 97 PRO A O 1
ATOM 788 N N . GLN A 1 98 ? 1.945 -7.037 -1.903 1.00 96.56 98 GLN A N 1
ATOM 789 C CA . GLN A 1 98 ? 1.669 -7.439 -3.287 1.00 96.56 98 GLN A CA 1
ATOM 790 C C . GLN A 1 98 ? 1.460 -8.948 -3.459 1.00 96.56 98 GLN A C 1
ATOM 792 O O . GLN A 1 98 ? 0.623 -9.372 -4.250 1.00 96.56 98 GLN A O 1
ATOM 797 N N . ASP A 1 99 ? 2.252 -9.753 -2.761 1.00 96.38 99 ASP A N 1
ATOM 798 C CA . ASP A 1 99 ? 2.238 -11.212 -2.824 1.00 96.38 99 ASP A CA 1
ATOM 799 C C . ASP A 1 99 ? 0.903 -11.788 -2.340 1.00 96.38 99 ASP A C 1
ATOM 801 O O . ASP A 1 99 ? 0.301 -12.610 -3.032 1.00 96.38 99 ASP A O 1
ATOM 805 N N . GLU A 1 100 ? 0.389 -11.296 -1.213 1.00 97.19 100 GLU A N 1
ATOM 806 C CA . GLU A 1 100 ? -0.939 -11.663 -0.719 1.00 97.19 100 GLU A CA 1
ATOM 807 C C . GLU A 1 100 ? -2.044 -11.227 -1.682 1.00 97.19 100 GLU A C 1
ATOM 809 O O . GLU A 1 100 ? -2.973 -11.993 -1.940 1.00 97.19 100 GLU A O 1
ATOM 814 N N . PHE A 1 101 ? -1.926 -10.033 -2.269 1.00 96.19 101 PHE A N 1
ATOM 815 C CA . PHE A 1 101 ? -2.889 -9.556 -3.258 1.00 96.19 101 PHE A CA 1
ATOM 816 C C . PHE A 1 101 ? -2.917 -10.435 -4.513 1.00 96.19 101 PHE A C 1
ATOM 818 O O . PHE A 1 101 ? -3.992 -10.807 -4.984 1.00 96.19 101 PHE A O 1
ATOM 825 N N . ILE A 1 102 ? -1.750 -10.824 -5.034 1.00 95.12 102 ILE A N 1
ATOM 826 C CA . ILE A 1 102 ? -1.646 -11.750 -6.170 1.00 95.12 102 ILE A CA 1
ATOM 827 C C . ILE A 1 102 ? -2.210 -13.127 -5.798 1.00 95.12 102 ILE A C 1
ATOM 829 O O . ILE A 1 102 ? -2.950 -13.713 -6.589 1.00 95.12 102 ILE A O 1
ATOM 833 N N . GLY A 1 103 ? -1.931 -13.618 -4.588 1.00 95.75 103 GLY A N 1
ATOM 834 C CA . GLY A 1 103 ? -2.505 -14.861 -4.074 1.00 95.75 103 GLY A CA 1
ATOM 835 C C . GLY A 1 103 ? -4.033 -14.818 -4.006 1.00 95.75 103 GLY A C 1
ATOM 836 O O . GLY A 1 103 ? -4.697 -15.733 -4.493 1.00 95.75 103 GLY A O 1
ATOM 837 N N . LEU A 1 104 ? -4.602 -13.729 -3.481 1.00 95.75 104 LEU A N 1
ATOM 838 C CA . LEU A 1 104 ? -6.048 -13.515 -3.446 1.00 95.75 104 LEU A CA 1
ATOM 839 C C . LEU A 1 104 ? -6.640 -13.498 -4.856 1.00 95.75 104 LEU A C 1
ATOM 841 O O . LEU A 1 104 ? -7.633 -14.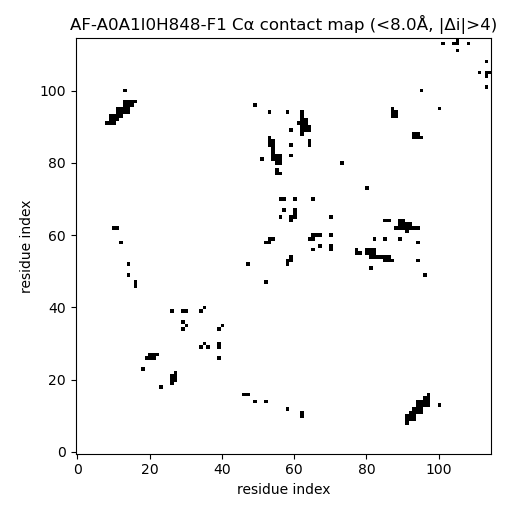183 -5.097 1.00 95.75 104 LEU A O 1
ATOM 845 N N . MET A 1 105 ? -6.019 -12.767 -5.789 1.00 94.94 105 MET A N 1
ATOM 846 C CA . MET A 1 105 ? -6.445 -12.749 -7.190 1.00 94.94 105 MET A CA 1
ATOM 847 C C . MET A 1 105 ? -6.445 -14.156 -7.786 1.00 94.94 105 MET A C 1
ATOM 849 O O . MET A 1 105 ? -7.439 -14.537 -8.395 1.00 94.94 105 MET A O 1
ATOM 853 N N . LYS A 1 106 ? -5.391 -14.952 -7.558 1.00 96.12 106 LYS A N 1
ATOM 854 C CA . LYS A 1 106 ? -5.310 -16.333 -8.053 1.00 96.12 106 LYS A CA 1
ATOM 855 C C . LYS A 1 106 ? -6.418 -17.226 -7.491 1.00 96.12 106 LYS A C 1
ATOM 857 O O . LYS A 1 106 ? -6.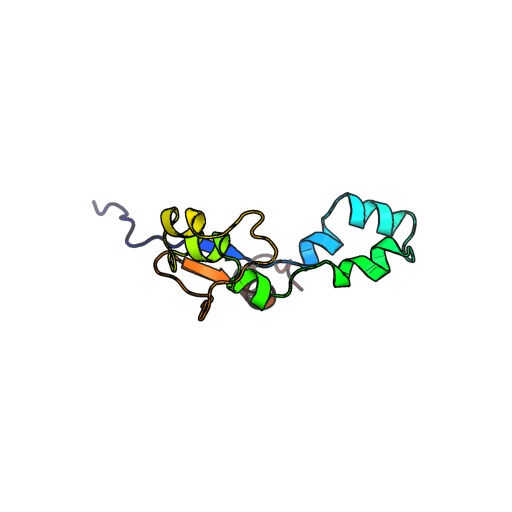956 -18.053 -8.219 1.00 96.12 106 LYS A O 1
ATOM 862 N N . ILE A 1 107 ? -6.773 -17.067 -6.215 1.00 96.69 107 ILE A N 1
ATOM 863 C CA . ILE A 1 107 ? -7.835 -17.860 -5.571 1.00 96.69 107 ILE A CA 1
ATOM 864 C C . ILE A 1 107 ? -9.201 -17.595 -6.214 1.00 96.69 107 ILE A C 1
ATOM 866 O O . ILE A 1 107 ? -10.005 -18.516 -6.351 1.00 96.69 107 ILE A O 1
ATOM 870 N N . VAL A 1 108 ? -9.473 -16.346 -6.602 1.00 95.88 108 VAL A N 1
ATOM 871 C CA . VAL A 1 108 ? -10.766 -15.940 -7.184 1.00 95.88 108 VAL A CA 1
ATOM 872 C C . VAL A 1 108 ? -10.776 -15.958 -8.715 1.00 95.88 108 VAL A C 1
ATOM 874 O O . VAL A 1 108 ? -11.762 -15.560 -9.338 1.00 95.88 108 VAL A O 1
ATOM 877 N N . ASP A 1 109 ? -9.691 -16.419 -9.332 1.00 96.19 109 ASP A N 1
ATOM 878 C CA . ASP A 1 109 ? -9.497 -16.408 -10.775 1.00 96.19 109 ASP A CA 1
ATOM 879 C C . ASP A 1 109 ? -10.240 -17.561 -11.461 1.00 96.19 109 ASP A C 1
ATOM 881 O O . ASP A 1 109 ? -9.691 -18.625 -11.747 1.00 96.19 109 ASP A O 1
ATOM 885 N N . ALA A 1 110 ? -11.518 -17.330 -11.758 1.00 95.62 110 ALA A N 1
ATOM 886 C CA . ALA A 1 110 ? -12.368 -18.286 -12.465 1.00 95.62 110 ALA A CA 1
ATOM 887 C C . ALA A 1 110 ? -11.927 -18.567 -13.917 1.00 95.62 110 ALA A C 1
ATOM 889 O O . ALA A 1 110 ? -12.443 -19.500 -14.534 1.00 95.62 110 ALA A O 1
ATOM 890 N N . PHE A 1 111 ? -11.014 -17.762 -14.473 1.00 96.00 111 PHE A N 1
ATOM 891 C CA . PHE A 1 111 ? -10.596 -17.823 -15.875 1.00 96.00 111 PHE A CA 1
ATOM 892 C C . PHE A 1 111 ? -9.129 -18.242 -16.066 1.00 96.00 111 PHE A C 1
ATOM 894 O O . PHE A 1 111 ? -8.677 -18.304 -17.208 1.00 96.00 111 PHE A O 1
ATOM 901 N N . ASP A 1 112 ? -8.407 -18.553 -14.984 1.00 92.69 112 ASP A N 1
ATOM 902 C CA . ASP A 1 112 ? -7.005 -19.001 -14.995 1.00 92.69 112 ASP A CA 1
ATOM 903 C C . ASP A 1 112 ? -6.044 -18.039 -15.738 1.00 92.69 112 ASP A C 1
ATOM 905 O O . ASP A 1 112 ? -5.159 -18.438 -16.500 1.00 92.69 112 ASP A O 1
ATOM 909 N N . LEU A 1 113 ? -6.241 -16.734 -15.536 1.00 92.75 113 LEU A N 1
ATOM 910 C CA . LEU A 1 113 ? -5.426 -15.651 -16.089 1.00 92.75 113 LEU A CA 1
ATOM 911 C C . LEU A 1 113 ? -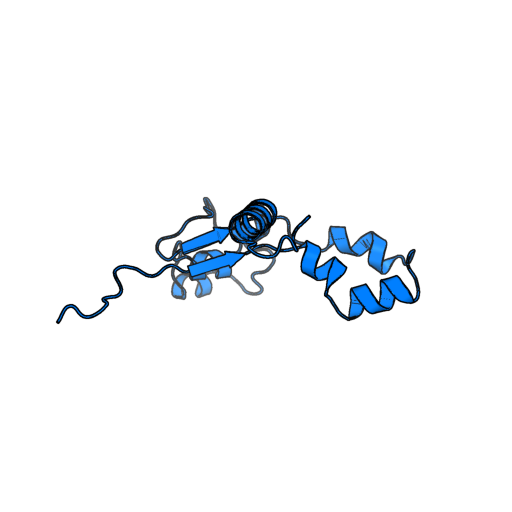4.140 -15.385 -15.292 1.00 92.75 113 LEU A C 1
ATOM 913 O O . LEU A 1 113 ? -3.135 -14.975 -15.875 1.00 92.75 113 LEU A O 1
ATOM 917 N N . VAL A 1 114 ? -4.158 -15.593 -13.977 1.00 88.44 114 VAL A N 1
ATOM 918 C CA . VAL A 1 114 ? -2.993 -15.443 -13.095 1.00 88.44 114 VAL A CA 1
ATOM 919 C C . VAL A 1 114 ? -2.216 -16.761 -13.121 1.00 88.44 114 VAL A C 1
ATOM 921 O O . VAL A 1 114 ? -2.771 -17.792 -12.754 1.00 88.44 114 VAL A O 1
ATOM 924 N N . LYS A 1 115 ? -0.957 -16.769 -13.571 1.00 79.25 115 LYS A N 1
ATOM 925 C CA . LYS A 1 115 ? -0.155 -17.996 -13.759 1.00 79.25 115 LYS A CA 1
ATOM 926 C C . LYS A 1 115 ? 0.961 -18.145 -12.741 1.00 79.25 115 LYS A C 1
ATOM 928 O O . LYS A 1 115 ? 1.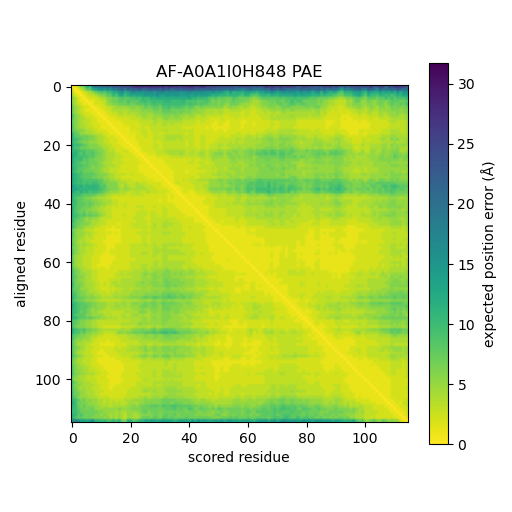546 -17.105 -12.375 1.00 79.25 115 LYS A O 1
#

Mean predicted aligned error: 4.2 Å

pLDDT: mean 94.51, std 4.72, range [57.09, 98.56]

Organism: NCBI:txid426128

Radius of gyration: 18.34 Å; Cα contacts (8 Å, |Δi|>4): 118; chains: 1; bounding box: 60×38×43 Å

Solvent-accessible surface area (backbone atoms only — not comparable to full-atom values): 7081 Å² total; per-residue (Å²): 139,86,77,91,75,89,88,77,85,71,48,79,46,74,50,54,73,60,50,52,60,71,66,28,69,67,45,43,53,41,47,71,75,43,73,82,36,72,65,70,71,50,46,69,82,73,54,79,53,71,68,58,55,37,18,21,51,72,52,29,28,68,19,45,70,41,54,73,71,59,54,74,76,52,72,82,74,56,90,87,45,68,44,85,88,56,56,48,65,32,83,39,21,35,53,42,54,44,67,60,51,53,50,51,50,48,75,69,42,89,80,68,79,69,128

Sequence (115 aa):
MSYAVVKGTSYVLVHTPDMILHNGTTQTTEKQANPNSEYLKKLPEHLRNYQEVVSYPPNQAYIGTITPEDLRTYEMPWYNKQVQGADRYGKFGEIMPQDEFIGLMKIVDAFDLVK

Foldseek 3Di:
DDDDDDPDAADEAEDDQVCCCVVPPVNVVCCVVPVPDPCSVCVVVVDDDLQLVQFQVVNCCVLAVDPPVVVVVDDPPRSPPGDPPGDQHHPRYGYHYPVVVLVVCCVPPPPNPRD

Secondary structure (DSSP, 8-state):
-PPP------EEEE--HHHHHHH-HHHHHHHHH-TT-HHHHHGGGGSPPHHHHHH-HHHHHHHTSS-TTGGGGSPSPGGG---TT--SEETTEEEE-HHHHHHHHHHT-TT----